Protein AF-A0A5D2SEX0-F1 (afdb_monomer_lite)

Organism: Gossypium mustelinum (NCBI:txid34275)

pLDDT: mean 79.63, std 18.28, range [38.72, 98.25]

Structure (mmCIF, N/CA/C/O backbone):
data_AF-A0A5D2SEX0-F1
#
_entry.id   AF-A0A5D2SEX0-F1
#
loop_
_atom_site.group_PDB
_atom_site.id
_atom_site.type_symbol
_atom_site.label_atom_id
_atom_site.label_alt_id
_atom_site.label_comp_id
_atom_site.label_asym_id
_atom_site.label_entity_id
_atom_site.label_seq_id
_atom_site.pdbx_PDB_ins_code
_atom_site.Cartn_x
_atom_site.Cartn_y
_atom_site.Cartn_z
_atom_site.occupancy
_atom_site.B_iso_or_equiv
_atom_site.auth_seq_id
_atom_site.auth_comp_id
_atom_site.auth_asym_id
_atom_site.auth_atom_id
_atom_site.pdbx_PDB_model_num
ATOM 1 N N . MET A 1 1 ? -24.913 17.246 49.108 1.00 63.59 1 MET A N 1
ATOM 2 C CA . MET A 1 1 ? -24.956 16.413 47.880 1.00 63.59 1 MET A CA 1
ATOM 3 C C . MET A 1 1 ? -24.927 17.263 46.612 1.00 63.59 1 MET A C 1
ATOM 5 O O . MET A 1 1 ? -23.953 17.139 45.888 1.00 63.59 1 MET A O 1
ATOM 9 N N . LYS A 1 2 ? -25.834 18.236 46.437 1.00 78.94 2 LYS A N 1
ATOM 10 C CA . LYS A 1 2 ? -25.965 19.111 45.244 1.00 78.94 2 LYS A CA 1
ATOM 11 C C . LYS A 1 2 ? -24.662 19.668 44.619 1.00 78.94 2 LYS A C 1
ATOM 13 O O . LYS A 1 2 ? -24.504 19.637 43.405 1.00 78.94 2 LYS A O 1
ATOM 18 N N . GLN A 1 3 ? -23.707 20.135 45.428 1.00 82.94 3 GLN A N 1
ATOM 19 C CA . GLN A 1 3 ? -22.395 20.623 44.956 1.00 82.94 3 GLN A CA 1
ATOM 20 C C . GLN A 1 3 ? -21.562 19.524 44.263 1.00 82.94 3 GLN A C 1
ATOM 22 O O . GLN A 1 3 ? -20.957 19.753 43.220 1.00 82.94 3 GLN A O 1
ATOM 27 N N . ARG A 1 4 ? -21.559 18.302 44.814 1.00 89.69 4 ARG A N 1
ATOM 28 C CA . ARG A 1 4 ? -20.816 17.161 44.250 1.00 89.69 4 ARG A CA 1
ATOM 29 C C . ARG A 1 4 ? -21.441 16.686 42.939 1.00 89.69 4 ARG A C 1
ATOM 31 O O . ARG A 1 4 ? -20.713 16.348 42.006 1.00 89.69 4 ARG A O 1
ATOM 38 N N . ASP A 1 5 ? -22.766 16.728 42.855 1.00 91.62 5 ASP A N 1
ATOM 39 C CA . ASP A 1 5 ? -23.513 16.344 41.656 1.00 91.62 5 ASP A CA 1
ATOM 40 C C . ASP A 1 5 ? -23.236 17.325 40.510 1.00 91.62 5 ASP A C 1
ATOM 42 O O . ASP A 1 5 ? -22.921 16.907 39.396 1.00 91.62 5 ASP A O 1
ATOM 46 N N . HIS A 1 6 ? -23.230 18.629 40.803 1.00 91.19 6 HIS A N 1
ATOM 47 C CA . HIS A 1 6 ? -22.901 19.666 39.826 1.00 91.19 6 HIS A CA 1
ATOM 48 C C . HIS A 1 6 ? -21.464 19.534 39.296 1.00 91.19 6 HIS A C 1
ATOM 50 O O . HIS A 1 6 ? -21.235 19.540 38.085 1.00 91.19 6 HIS A O 1
ATOM 56 N N . VAL A 1 7 ? -20.489 19.313 40.185 1.00 93.50 7 VAL A N 1
ATOM 57 C CA . VAL A 1 7 ? -19.088 19.077 39.794 1.00 93.50 7 VAL A CA 1
ATOM 58 C C . VAL A 1 7 ? -18.952 17.820 38.929 1.00 93.50 7 VAL A C 1
ATOM 60 O O . VAL A 1 7 ? -18.198 17.814 37.953 1.00 93.50 7 VAL A O 1
ATOM 63 N N . THR A 1 8 ? -19.693 16.758 39.244 1.00 93.50 8 THR A N 1
ATOM 64 C CA . THR A 1 8 ? -19.683 15.510 38.467 1.00 93.50 8 THR A CA 1
ATOM 65 C C . THR A 1 8 ? -20.260 15.720 37.068 1.00 93.50 8 THR A C 1
ATOM 67 O O . THR A 1 8 ? -19.651 15.300 36.079 1.00 93.50 8 THR A O 1
ATOM 70 N N . GLN A 1 9 ? -21.374 16.449 36.960 1.00 93.19 9 GLN A N 1
ATOM 71 C CA . GLN A 1 9 ? -21.964 16.823 35.674 1.00 93.19 9 GLN A CA 1
ATOM 72 C C . GLN A 1 9 ? -20.982 17.646 34.833 1.00 93.19 9 GLN A C 1
ATOM 74 O O . GLN A 1 9 ? -20.726 17.287 33.682 1.00 93.19 9 GLN A O 1
ATOM 79 N N . MET A 1 10 ? -20.338 18.665 35.411 1.00 95.19 10 MET A N 1
ATOM 80 C CA . MET A 1 10 ? -19.337 19.462 34.693 1.00 95.19 10 MET A CA 1
ATOM 81 C C . MET A 1 10 ? -18.159 18.620 34.191 1.00 95.19 10 MET A C 1
ATOM 83 O O . MET A 1 10 ? -17.770 18.728 33.027 1.00 95.19 10 MET A O 1
ATOM 87 N N . ARG A 1 11 ? -17.612 17.733 35.034 1.00 94.56 11 ARG A N 1
ATOM 88 C CA . ARG A 1 11 ? -16.517 16.828 34.642 1.00 94.56 11 ARG A CA 1
ATOM 89 C C . ARG A 1 11 ? -16.916 15.939 33.467 1.00 94.56 11 ARG A C 1
ATOM 91 O O . ARG A 1 11 ? -16.138 15.791 32.525 1.00 94.56 11 ARG A O 1
ATOM 98 N N . SER A 1 12 ? -18.132 15.394 33.490 1.00 93.50 12 SER A N 1
ATOM 99 C CA . SER A 1 12 ? -18.645 14.548 32.407 1.00 93.50 12 SER A CA 1
ATOM 100 C C . SER A 1 12 ? -18.802 15.314 31.083 1.00 93.50 12 SER A C 1
ATOM 102 O O . SER A 1 12 ? -18.428 14.804 30.022 1.00 93.50 12 SER A O 1
ATOM 104 N N . LEU A 1 13 ? -19.272 16.567 31.138 1.00 96.38 13 LEU A N 1
ATOM 105 C CA . LEU A 1 13 ? -19.422 17.439 29.971 1.00 96.38 13 LEU A CA 1
ATOM 106 C C . LEU A 1 13 ? -18.065 17.774 29.346 1.00 96.38 13 LEU A C 1
ATOM 108 O O . LEU A 1 13 ? -17.881 17.606 28.137 1.00 96.38 13 LEU A O 1
ATOM 112 N N . LEU A 1 14 ? -17.095 18.172 30.173 1.00 96.44 14 LEU A N 1
ATOM 113 C CA . LEU A 1 14 ? -15.732 18.462 29.732 1.00 96.44 14 LEU A CA 1
ATOM 114 C C . LEU A 1 14 ? -15.067 17.226 29.123 1.00 96.44 14 LEU A C 1
ATOM 116 O O . LEU A 1 14 ? -14.489 17.309 28.039 1.00 96.44 14 LEU A O 1
ATOM 120 N N . PHE A 1 15 ? -15.202 16.063 29.764 1.00 95.94 15 PHE A N 1
ATOM 121 C CA . PHE A 1 15 ? -14.667 14.808 29.243 1.00 95.94 15 PHE A CA 1
ATOM 122 C C . PHE A 1 15 ? -15.236 14.484 27.859 1.00 95.94 15 PHE A C 1
ATOM 124 O O . PHE A 1 15 ? -14.484 14.192 26.925 1.00 95.94 15 PHE A O 1
ATOM 131 N N . ARG A 1 16 ? -16.557 14.601 27.683 1.00 96.69 16 ARG A N 1
ATOM 132 C CA . ARG A 1 16 ? -17.199 14.327 26.393 1.00 96.69 16 ARG A CA 1
ATOM 133 C C . ARG A 1 16 ? -16.757 15.313 25.314 1.00 96.69 16 ARG A C 1
ATOM 135 O O . ARG A 1 16 ? -16.522 14.900 24.175 1.00 96.69 16 ARG A O 1
ATOM 142 N N . HIS A 1 17 ? -16.565 16.583 25.669 1.00 97.94 17 HIS A N 1
ATOM 143 C CA . HIS A 1 17 ? -16.000 17.576 24.762 1.00 97.94 17 HIS A CA 1
ATOM 144 C C . HIS A 1 17 ? -14.564 17.215 24.356 1.00 97.94 17 HIS A C 1
ATOM 146 O O . HIS A 1 17 ? -14.269 17.149 23.165 1.00 97.94 17 HIS A O 1
ATOM 152 N N . VAL A 1 18 ? -13.692 16.872 25.309 1.00 97.19 18 VAL A N 1
ATOM 153 C CA . VAL A 1 18 ? -12.314 16.426 25.031 1.00 97.19 18 VAL A CA 1
ATOM 154 C C . VAL A 1 18 ? -12.302 15.203 24.111 1.00 97.19 18 VAL A C 1
ATOM 156 O O . VAL A 1 18 ? -11.535 15.163 23.149 1.00 97.19 18 VAL A O 1
ATOM 159 N N . MET A 1 19 ? -13.179 14.224 24.343 1.00 97.69 19 MET A N 1
ATOM 160 C CA . MET A 1 19 ? -13.296 13.040 23.487 1.00 97.69 19 MET A CA 1
ATOM 161 C C . MET A 1 19 ? -13.762 13.395 22.070 1.00 97.69 19 MET A C 1
ATOM 163 O O . MET A 1 19 ? -13.184 12.908 21.092 1.00 97.69 19 MET A O 1
ATOM 167 N N . LYS A 1 20 ? -14.740 14.303 21.933 1.00 97.56 20 LYS A N 1
ATOM 168 C CA . LYS A 1 20 ? -15.174 14.838 20.633 1.00 97.56 20 LYS A CA 1
ATOM 169 C C . LYS A 1 20 ? -14.021 15.543 19.916 1.00 97.56 20 LYS A C 1
ATOM 171 O O . LYS A 1 20 ? -13.774 15.248 18.750 1.00 97.56 20 LYS A O 1
ATOM 176 N N . GLN A 1 21 ? -13.264 16.395 20.608 1.00 97.88 21 GLN A N 1
ATOM 177 C CA . GLN A 1 21 ? -12.117 17.098 20.026 1.00 97.88 21 GLN A CA 1
ATOM 178 C C . GLN A 1 21 ? -10.998 16.136 19.603 1.00 97.88 21 GLN A C 1
ATOM 180 O O . GLN A 1 21 ? -10.463 16.260 18.501 1.00 97.88 21 GLN A O 1
ATOM 185 N N . LYS A 1 22 ? -10.696 15.104 20.405 1.00 98.00 22 LYS A N 1
ATOM 186 C CA . LYS A 1 22 ? -9.758 14.030 20.025 1.00 98.00 22 LYS A CA 1
ATOM 187 C C . LYS A 1 22 ? -10.215 13.305 18.756 1.00 98.00 22 LYS A C 1
ATOM 189 O O . LYS A 1 22 ? -9.398 13.055 17.867 1.00 98.00 22 LYS A O 1
ATOM 194 N N . ARG A 1 23 ? -11.512 12.992 18.640 1.00 98.25 23 ARG A N 1
ATOM 195 C CA . ARG A 1 23 ? -12.087 12.380 17.432 1.00 98.25 23 ARG A CA 1
ATOM 196 C C . ARG A 1 23 ? -11.965 13.309 16.226 1.00 98.25 23 ARG A C 1
ATOM 198 O O . ARG A 1 23 ? -11.497 12.860 15.186 1.00 98.25 23 ARG A O 1
ATOM 205 N N . ILE A 1 24 ? -12.310 14.590 16.370 1.00 98.19 24 ILE A N 1
ATOM 206 C CA . ILE A 1 24 ? -12.178 15.595 15.305 1.00 98.19 24 ILE A CA 1
ATOM 207 C C . ILE A 1 24 ? -10.718 15.711 14.854 1.00 98.19 24 ILE A C 1
ATOM 209 O O . ILE A 1 24 ? -10.454 15.657 13.656 1.00 98.19 24 ILE A O 1
ATOM 213 N N . LYS A 1 25 ? -9.756 15.784 15.784 1.00 98.19 25 LYS A N 1
ATOM 214 C CA . LYS A 1 25 ? -8.318 15.798 15.465 1.00 98.19 25 LYS A CA 1
ATOM 215 C C . LYS A 1 25 ? -7.902 14.556 14.672 1.00 98.19 25 LYS A C 1
ATOM 217 O O . LYS A 1 25 ? -7.209 14.687 13.667 1.00 98.19 25 LYS A O 1
ATOM 222 N N . LYS A 1 26 ? -8.357 13.360 15.075 1.00 98.06 26 LYS A N 1
ATOM 223 C CA . LYS A 1 26 ? -8.100 12.112 14.332 1.00 98.06 26 LYS A CA 1
ATOM 224 C C . LYS A 1 26 ? -8.725 12.133 12.937 1.00 98.06 26 LYS A C 1
ATOM 226 O O . LYS A 1 26 ? -8.060 11.722 11.996 1.00 98.06 26 LYS A O 1
ATOM 231 N N . ILE A 1 27 ? -9.963 12.612 12.794 1.00 98.12 27 ILE A N 1
ATOM 232 C CA . ILE A 1 27 ? -10.625 12.749 11.489 1.00 98.12 27 ILE A CA 1
ATOM 233 C C . ILE A 1 27 ? -9.805 13.685 10.601 1.00 98.12 27 ILE A C 1
ATOM 235 O O . ILE A 1 27 ? -9.386 13.257 9.534 1.00 98.12 27 ILE A O 1
ATOM 239 N N . LYS A 1 28 ? -9.485 14.894 11.080 1.00 98.00 28 LYS A N 1
ATOM 240 C CA . LYS A 1 28 ? -8.703 15.895 10.339 1.00 98.00 28 LYS A CA 1
ATOM 241 C C . LYS A 1 28 ? -7.321 15.377 9.930 1.00 98.00 28 LYS A C 1
ATOM 243 O O . LYS A 1 28 ? -6.906 15.565 8.793 1.00 98.00 28 LYS A O 1
ATOM 248 N N . SER A 1 29 ? -6.620 14.686 10.831 1.00 97.56 29 SER A N 1
ATOM 249 C CA . SER A 1 29 ? -5.316 14.082 10.528 1.00 97.56 29 SER A CA 1
ATOM 250 C C . SER A 1 29 ? -5.439 12.969 9.483 1.00 97.56 29 SER A C 1
ATOM 252 O O . SER A 1 29 ? -4.700 12.971 8.500 1.00 97.56 29 SER A O 1
ATOM 254 N N . LYS A 1 30 ? -6.414 12.060 9.623 1.00 97.50 30 LYS A N 1
ATOM 255 C CA . LYS A 1 30 ? -6.658 10.998 8.635 1.00 97.50 30 LYS A CA 1
ATOM 256 C C . LYS A 1 30 ? -7.033 11.566 7.266 1.00 97.50 30 LYS A C 1
ATOM 258 O O . LYS A 1 30 ? -6.502 11.104 6.260 1.00 97.50 30 LYS A O 1
ATOM 263 N N . THR A 1 31 ? -7.913 12.567 7.214 1.00 98.06 31 THR A N 1
ATOM 264 C CA . THR A 1 31 ? -8.308 13.214 5.954 1.00 98.06 31 THR A CA 1
ATOM 265 C C . THR A 1 31 ? -7.137 13.944 5.315 1.00 98.06 31 THR A C 1
ATOM 267 O O . THR A 1 31 ? -6.954 13.817 4.108 1.00 98.06 31 THR A O 1
ATOM 270 N N . TYR A 1 32 ? -6.312 14.632 6.113 1.00 97.88 32 TYR A N 1
ATOM 271 C CA . TYR A 1 32 ? -5.098 15.290 5.634 1.00 97.88 32 TYR A CA 1
ATOM 272 C C . TYR A 1 32 ? -4.125 14.288 5.012 1.00 97.88 32 TYR A C 1
ATOM 274 O O . TYR A 1 32 ? -3.722 14.473 3.871 1.00 97.88 32 TYR A O 1
ATOM 282 N N . HIS A 1 33 ? -3.786 13.197 5.708 1.00 97.88 33 HIS A N 1
ATOM 283 C CA . HIS A 1 33 ? -2.858 12.200 5.164 1.00 97.88 33 HIS A CA 1
ATOM 284 C C . HIS A 1 33 ? -3.416 11.499 3.926 1.00 97.88 33 HIS A C 1
ATOM 286 O O . HIS A 1 33 ? -2.676 11.265 2.975 1.00 97.88 33 HIS A O 1
ATOM 292 N N . ARG A 1 34 ? -4.724 11.219 3.899 1.00 96.94 34 ARG A N 1
ATOM 293 C CA . ARG A 1 34 ? -5.381 10.644 2.722 1.00 96.94 34 ARG A CA 1
ATOM 294 C C . ARG A 1 34 ? -5.273 11.571 1.511 1.00 96.94 34 ARG A C 1
ATOM 296 O O . ARG A 1 34 ? -4.909 11.106 0.437 1.00 96.94 34 ARG A O 1
ATOM 303 N N . LEU A 1 35 ? -5.573 12.860 1.684 1.00 96.50 35 LEU A N 1
ATOM 304 C CA . LEU A 1 35 ? -5.503 13.839 0.600 1.00 96.50 35 LEU A CA 1
ATOM 305 C C . LEU A 1 35 ? -4.053 14.098 0.178 1.00 96.50 35 LEU A C 1
ATOM 307 O O . LEU A 1 35 ? -3.744 13.973 -0.996 1.00 96.50 35 LEU A O 1
ATOM 311 N N . LYS A 1 36 ? -3.141 14.298 1.135 1.00 96.12 36 LYS A N 1
ATOM 312 C CA . LYS A 1 36 ? -1.705 14.465 0.880 1.00 96.12 36 LYS A CA 1
ATOM 313 C C . LYS A 1 36 ? -1.118 13.306 0.080 1.00 96.12 36 LYS A C 1
ATOM 315 O O . LYS A 1 36 ? -0.347 13.538 -0.839 1.00 96.12 36 LYS A O 1
ATOM 320 N N . ASN A 1 37 ? -1.458 12.064 0.422 1.00 93.62 37 ASN A N 1
ATOM 321 C CA . ASN A 1 37 ? -0.968 10.904 -0.321 1.00 93.62 37 ASN A CA 1
ATOM 322 C C . ASN A 1 37 ? -1.575 10.848 -1.729 1.00 93.62 37 ASN A C 1
ATOM 324 O O . ASN A 1 37 ? -0.861 10.545 -2.676 1.00 93.62 37 ASN A O 1
ATOM 328 N N . LYS A 1 38 ? -2.860 11.193 -1.884 1.00 94.50 38 LYS A N 1
ATOM 329 C CA . LYS A 1 38 ? -3.501 11.301 -3.203 1.00 94.50 38 LYS A CA 1
ATOM 330 C C . LYS A 1 38 ? -2.848 12.385 -4.064 1.00 94.50 38 LYS A C 1
ATOM 332 O O . LYS A 1 38 ? -2.624 12.156 -5.245 1.00 94.50 38 LYS A O 1
ATOM 337 N N . ASP A 1 39 ? -2.537 13.535 -3.482 1.00 92.44 39 ASP A N 1
ATOM 338 C CA . ASP A 1 39 ? -1.932 14.652 -4.202 1.00 92.44 39 ASP A CA 1
ATOM 339 C C . ASP A 1 39 ? -0.479 14.359 -4.569 1.00 92.44 39 ASP A C 1
ATOM 341 O O . ASP A 1 39 ? -0.093 14.625 -5.697 1.00 92.44 39 ASP A O 1
ATOM 345 N N . LYS A 1 40 ? 0.292 13.702 -3.693 1.00 89.50 40 LYS A N 1
ATOM 346 C CA . LYS A 1 40 ? 1.630 13.195 -4.040 1.00 89.50 40 LYS A CA 1
ATOM 347 C C . LYS A 1 40 ? 1.602 12.265 -5.248 1.00 89.50 40 LYS A C 1
ATOM 349 O O . LYS A 1 40 ? 2.370 12.473 -6.171 1.00 89.50 40 LYS A O 1
ATOM 354 N N . LEU A 1 41 ? 0.681 11.300 -5.277 1.00 86.56 41 LEU A N 1
ATOM 355 C CA . LEU A 1 41 ? 0.547 10.385 -6.416 1.00 86.56 41 LEU A CA 1
ATOM 356 C C . LEU A 1 41 ? 0.185 11.123 -7.714 1.00 86.56 41 LEU A C 1
ATOM 358 O O . LEU A 1 41 ? 0.692 10.779 -8.777 1.00 86.56 41 LEU A O 1
ATOM 362 N N . LYS A 1 42 ? -0.670 12.152 -7.637 1.00 87.81 42 LYS A N 1
ATOM 363 C CA . LYS A 1 42 ? -0.994 12.997 -8.796 1.00 87.81 42 LYS A CA 1
ATOM 364 C C . LYS A 1 42 ? 0.207 13.814 -9.262 1.00 87.81 42 LYS A C 1
ATOM 366 O O . LYS A 1 42 ? 0.446 13.885 -10.460 1.00 87.81 42 LYS A O 1
ATOM 371 N N . VAL A 1 43 ? 0.940 14.421 -8.332 1.00 84.44 43 VAL A N 1
ATOM 372 C CA . VAL A 1 43 ? 2.141 15.207 -8.633 1.00 84.44 43 VAL A CA 1
ATOM 373 C C . VAL A 1 43 ? 3.197 14.310 -9.270 1.00 84.44 43 VAL A C 1
ATOM 375 O O . VAL A 1 43 ? 3.637 14.621 -10.364 1.00 84.44 43 VAL A O 1
ATOM 378 N N . GLU A 1 44 ? 3.479 13.139 -8.696 1.00 80.94 44 GLU A N 1
ATOM 379 C CA . GLU A 1 44 ? 4.389 12.146 -9.284 1.00 80.94 44 GLU A CA 1
ATOM 380 C C . GLU A 1 44 ? 3.953 11.738 -10.704 1.00 80.94 44 GLU A C 1
ATOM 382 O O . GLU A 1 44 ? 4.788 11.604 -11.595 1.00 80.94 44 GLU A O 1
ATOM 387 N N . SER A 1 45 ? 2.645 11.571 -10.945 1.00 77.19 45 SER A N 1
ATOM 388 C CA . SER A 1 45 ? 2.130 11.263 -12.287 1.00 77.19 45 SER A CA 1
ATOM 389 C C . SER A 1 45 ? 2.245 12.429 -13.274 1.00 77.19 45 SER A C 1
ATOM 391 O O . SER A 1 45 ? 2.498 12.201 -14.453 1.00 77.19 45 SER A O 1
ATOM 393 N N . ALA A 1 46 ? 2.084 13.670 -12.810 1.00 78.88 46 ALA A N 1
ATOM 394 C CA . ALA A 1 46 ? 2.198 14.864 -13.641 1.00 78.88 46 ALA A CA 1
ATOM 395 C C . ALA A 1 46 ? 3.666 15.205 -13.944 1.00 78.88 46 ALA A C 1
ATOM 397 O O . ALA A 1 46 ? 3.997 15.521 -15.082 1.00 78.88 46 ALA A O 1
ATOM 398 N N . GLU A 1 47 ? 4.555 15.077 -12.957 1.00 75.19 47 GLU A N 1
ATOM 399 C CA . GLU A 1 47 ? 6.004 15.246 -13.109 1.00 75.19 47 GLU A CA 1
ATOM 400 C C . GLU A 1 47 ? 6.580 14.232 -14.103 1.00 75.19 47 GLU A C 1
ATOM 402 O O . GLU A 1 47 ? 7.381 14.606 -14.953 1.00 75.19 47 GLU A O 1
ATOM 407 N N . MET A 1 48 ? 6.105 12.980 -14.085 1.00 71.62 48 MET A N 1
ATOM 408 C CA . MET A 1 48 ? 6.479 11.980 -15.095 1.00 71.62 48 MET A CA 1
ATOM 409 C C . MET A 1 48 ? 6.110 12.372 -16.532 1.00 71.62 48 MET A C 1
ATOM 411 O O . MET A 1 48 ? 6.777 11.929 -17.463 1.00 71.62 48 MET A O 1
ATOM 415 N N . LEU A 1 49 ? 5.045 13.155 -16.725 1.00 74.06 49 LEU A N 1
ATOM 416 C CA . LEU A 1 49 ? 4.609 13.600 -18.051 1.00 74.06 49 LEU A CA 1
ATOM 417 C C . LEU A 1 49 ? 5.342 14.863 -18.514 1.00 74.06 49 LEU A C 1
ATOM 419 O O . LEU A 1 49 ? 5.476 15.076 -19.716 1.00 74.06 49 LEU A O 1
ATOM 423 N N . MET A 1 50 ? 5.783 15.700 -17.575 1.00 76.56 50 MET A N 1
ATOM 424 C CA . MET A 1 50 ? 6.369 17.011 -17.865 1.00 76.56 50 MET A CA 1
ATOM 425 C C . MET A 1 50 ? 7.894 16.969 -17.984 1.00 76.56 50 MET A C 1
ATOM 427 O O . MET A 1 50 ? 8.446 17.713 -18.792 1.00 76.56 50 MET A O 1
ATOM 431 N N . ASP A 1 51 ? 8.573 16.115 -17.211 1.00 80.44 51 ASP A N 1
ATOM 432 C CA . ASP A 1 51 ? 10.035 16.090 -17.145 1.00 80.44 51 ASP A CA 1
ATOM 433 C C . ASP A 1 51 ? 10.625 14.723 -17.559 1.00 80.44 51 ASP A C 1
ATOM 435 O O . ASP A 1 51 ? 10.410 13.705 -16.883 1.00 80.44 51 ASP A O 1
ATOM 439 N N . PRO A 1 52 ? 11.415 14.663 -18.652 1.00 79.50 52 PRO A N 1
ATOM 440 C CA . PRO A 1 52 ? 12.069 13.432 -19.083 1.00 79.50 52 PRO A CA 1
ATOM 441 C C . PRO A 1 52 ? 13.124 12.912 -18.091 1.00 79.50 52 PRO A C 1
ATOM 443 O O . PRO A 1 52 ? 13.461 11.725 -18.146 1.00 79.50 52 PRO A O 1
ATOM 446 N N . GLU A 1 53 ? 13.672 13.743 -17.198 1.00 82.38 53 GLU A N 1
ATOM 447 C CA . GLU A 1 53 ? 14.626 13.293 -16.177 1.00 82.38 53 GLU A CA 1
ATOM 448 C C . GLU A 1 53 ? 13.919 12.564 -15.026 1.00 82.38 53 GLU A C 1
ATOM 450 O O . GLU A 1 53 ? 14.314 11.449 -14.660 1.00 82.38 53 GLU A O 1
ATOM 455 N N . ALA A 1 54 ? 12.808 13.120 -14.535 1.00 82.12 54 ALA A N 1
ATOM 456 C CA . ALA A 1 54 ? 11.961 12.482 -13.528 1.00 82.12 54 ALA A CA 1
ATOM 457 C C . ALA A 1 54 ? 11.432 11.115 -14.004 1.00 82.12 54 ALA A C 1
ATOM 459 O O . ALA A 1 54 ? 11.430 10.139 -13.244 1.00 82.12 54 ALA A O 1
ATOM 460 N N . ALA A 1 55 ? 11.063 11.001 -15.285 1.00 82.25 55 ALA A N 1
ATOM 461 C CA . ALA A 1 55 ? 10.646 9.737 -15.894 1.00 82.25 55 ALA A CA 1
ATOM 462 C C . ALA A 1 55 ? 11.755 8.66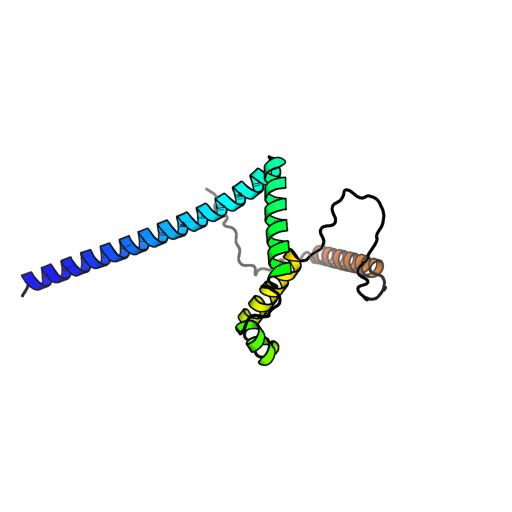4 -15.864 1.00 82.25 55 ALA A C 1
ATOM 464 O O . ALA A 1 55 ? 11.497 7.502 -15.532 1.00 82.25 55 ALA A O 1
ATOM 465 N N . LYS A 1 56 ? 13.009 9.041 -16.149 1.00 85.44 56 LYS A N 1
ATOM 466 C CA . LYS A 1 56 ? 14.162 8.123 -16.069 1.00 85.44 56 LYS A CA 1
ATOM 467 C C . LYS A 1 56 ? 14.432 7.678 -14.635 1.00 85.44 56 LYS A C 1
ATOM 469 O O . LYS A 1 56 ? 14.706 6.502 -14.397 1.00 85.44 56 LYS A O 1
ATOM 474 N N . GLU A 1 57 ? 14.343 8.586 -13.666 1.00 86.50 57 GLU A N 1
ATOM 475 C CA . GLU A 1 57 ? 14.550 8.243 -12.256 1.00 86.50 57 GLU A CA 1
ATOM 476 C C . GLU A 1 57 ? 13.481 7.256 -11.753 1.00 86.50 57 GLU A C 1
ATOM 478 O O . GLU A 1 57 ? 13.793 6.273 -11.072 1.00 86.50 57 GLU A O 1
ATOM 483 N N . GLN A 1 58 ? 12.223 7.473 -12.141 1.00 84.88 58 GLN A N 1
ATOM 484 C CA . GLN A 1 58 ? 11.110 6.563 -11.876 1.00 84.88 58 GLN A CA 1
ATOM 485 C C . GLN A 1 58 ? 11.340 5.185 -12.506 1.00 84.88 58 GLN A C 1
ATOM 487 O O . GLN A 1 58 ? 11.150 4.171 -11.828 1.00 84.88 58 GLN A O 1
ATOM 492 N N . ALA A 1 59 ? 11.814 5.128 -13.755 1.00 86.25 59 ALA A N 1
ATOM 493 C CA . ALA A 1 59 ? 12.172 3.872 -14.412 1.00 86.25 59 ALA A CA 1
ATOM 494 C C . ALA A 1 59 ? 13.250 3.108 -13.620 1.00 86.25 59 ALA A C 1
ATOM 496 O O . ALA A 1 59 ? 13.054 1.932 -13.309 1.00 86.25 59 ALA A O 1
ATOM 497 N N . ARG A 1 60 ? 14.312 3.788 -13.157 1.00 88.88 60 ARG A N 1
ATOM 498 C CA . ARG A 1 60 ? 15.336 3.163 -12.294 1.00 88.88 60 ARG A CA 1
ATOM 499 C C . ARG A 1 60 ? 14.761 2.639 -10.978 1.00 88.88 60 ARG A C 1
ATOM 501 O O . ARG A 1 60 ? 15.100 1.539 -10.546 1.00 88.88 60 ARG A O 1
ATOM 508 N N . LYS A 1 61 ? 13.863 3.394 -10.333 1.00 90.94 61 LYS A N 1
ATOM 509 C CA . LYS A 1 61 ? 13.171 2.948 -9.107 1.00 90.94 61 LYS A CA 1
ATOM 510 C C . LYS A 1 61 ? 12.325 1.698 -9.365 1.00 90.94 61 LYS A C 1
ATOM 512 O O . LYS A 1 61 ? 12.265 0.812 -8.511 1.00 90.94 61 LYS A O 1
ATOM 517 N N . GLN A 1 62 ? 11.668 1.608 -10.520 1.00 89.56 62 GLN A N 1
ATOM 518 C CA . GLN A 1 62 ? 10.906 0.421 -10.906 1.00 89.56 62 GLN A CA 1
ATOM 519 C C . GLN A 1 62 ? 11.829 -0.774 -11.158 1.00 89.56 62 GLN A C 1
ATOM 521 O O . GLN A 1 62 ? 11.577 -1.844 -10.613 1.00 89.56 62 GLN A O 1
ATOM 526 N N . GLU A 1 63 ? 12.921 -0.597 -11.901 1.00 90.12 63 GLU A N 1
ATOM 527 C CA . GLU A 1 63 ? 13.924 -1.643 -12.137 1.00 90.12 63 GLU A CA 1
ATOM 528 C C . GLU A 1 63 ? 14.523 -2.179 -10.839 1.00 90.12 63 GLU A C 1
ATOM 530 O O . GLU A 1 63 ? 14.620 -3.394 -10.670 1.00 90.12 63 GLU A O 1
ATOM 535 N N . PHE A 1 64 ? 14.829 -1.296 -9.886 1.00 93.25 64 PHE A N 1
ATOM 536 C CA . PHE A 1 64 ? 15.286 -1.697 -8.560 1.00 93.25 64 PHE A CA 1
ATOM 537 C C . PHE A 1 64 ? 14.269 -2.608 -7.860 1.00 93.25 64 PHE A C 1
ATOM 539 O O . PHE A 1 64 ? 14.634 -3.679 -7.378 1.00 93.25 64 PHE A O 1
ATOM 546 N N . LYS A 1 65 ? 12.975 -2.253 -7.877 1.00 93.69 65 LYS A N 1
ATOM 547 C CA . LYS A 1 65 ? 11.908 -3.108 -7.319 1.00 93.69 65 LYS A CA 1
ATOM 548 C C . LYS A 1 65 ? 11.828 -4.465 -8.021 1.00 93.69 65 LYS A C 1
ATOM 550 O O . LYS A 1 65 ? 11.556 -5.473 -7.375 1.00 93.69 65 LYS A O 1
ATOM 555 N N . ARG A 1 66 ? 12.075 -4.520 -9.333 1.00 93.19 66 ARG A N 1
ATOM 556 C CA . ARG A 1 66 ? 12.117 -5.793 -10.071 1.00 93.19 66 ARG A CA 1
ATOM 557 C C . ARG A 1 66 ? 13.316 -6.641 -9.686 1.00 93.19 66 ARG A C 1
ATOM 559 O O . ARG A 1 66 ? 13.168 -7.848 -9.521 1.00 93.19 66 ARG A O 1
ATOM 566 N N . ALA A 1 67 ? 14.490 -6.031 -9.554 1.00 93.69 67 ALA A N 1
ATOM 567 C CA . ALA A 1 67 ? 15.690 -6.714 -9.089 1.00 93.69 67 ALA A CA 1
ATOM 568 C C . ALA A 1 67 ? 15.485 -7.256 -7.667 1.00 93.69 67 ALA A C 1
ATOM 570 O O . ALA A 1 67 ? 15.768 -8.425 -7.410 1.00 93.69 67 ALA A O 1
ATOM 571 N N . GLU A 1 68 ? 14.892 -6.453 -6.780 1.00 93.62 68 GLU A N 1
ATOM 572 C CA . GLU A 1 68 ? 14.528 -6.874 -5.428 1.00 93.62 68 GLU A CA 1
ATOM 573 C C . GLU A 1 68 ? 13.550 -8.057 -5.451 1.00 93.62 68 GLU A C 1
ATOM 575 O O . GLU A 1 68 ? 13.753 -9.030 -4.726 1.00 93.62 68 GLU A O 1
ATOM 580 N N . GLU A 1 69 ? 12.522 -8.029 -6.302 1.00 93.44 69 GLU A N 1
ATOM 581 C CA . GLU A 1 69 ? 11.572 -9.139 -6.429 1.00 93.44 69 GLU A CA 1
ATOM 582 C C . GLU A 1 69 ? 12.232 -10.409 -6.974 1.00 93.44 69 GLU A C 1
ATOM 584 O O . GLU A 1 69 ? 11.963 -11.499 -6.472 1.00 93.44 69 GLU A O 1
ATOM 589 N N . ARG A 1 70 ? 13.127 -10.292 -7.962 1.00 90.38 70 ARG A N 1
ATOM 590 C CA . ARG A 1 70 ? 13.883 -11.437 -8.494 1.00 90.38 70 ARG A CA 1
ATOM 591 C C . ARG A 1 70 ? 14.813 -12.039 -7.445 1.00 90.38 70 ARG A C 1
ATOM 593 O O . ARG A 1 70 ? 14.898 -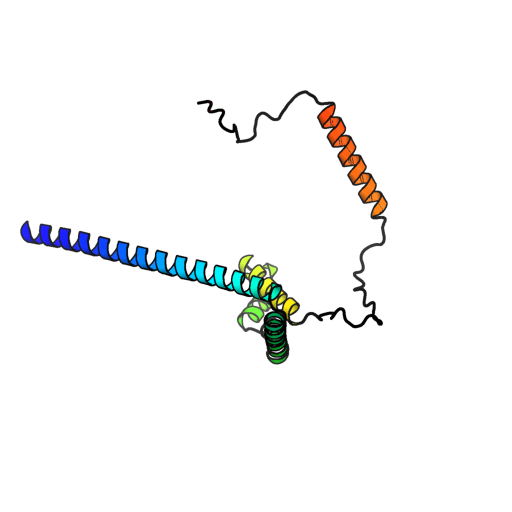13.258 -7.351 1.00 90.38 70 ARG A O 1
ATOM 600 N N . MET A 1 71 ? 15.459 -11.196 -6.642 1.00 93.06 71 MET A N 1
ATOM 601 C CA . MET A 1 71 ? 16.358 -11.632 -5.577 1.00 93.06 71 MET A CA 1
ATOM 602 C C . MET A 1 71 ? 15.590 -12.281 -4.419 1.00 93.06 71 MET A C 1
ATOM 604 O O . MET A 1 71 ? 15.940 -13.362 -3.957 1.00 93.06 71 MET A O 1
ATOM 608 N N . THR A 1 72 ? 14.537 -11.621 -3.935 1.00 91.94 72 THR A N 1
ATOM 609 C CA . THR A 1 72 ? 13.862 -11.997 -2.683 1.00 91.94 72 THR A CA 1
ATOM 610 C C . THR A 1 72 ? 12.671 -12.935 -2.877 1.00 91.94 72 THR A C 1
ATOM 612 O O . THR A 1 72 ? 12.287 -13.624 -1.933 1.00 91.94 72 THR A O 1
ATOM 615 N N . LEU A 1 73 ? 12.084 -12.992 -4.079 1.00 91.25 73 LEU A N 1
ATOM 616 C CA . LEU A 1 73 ? 10.904 -13.800 -4.422 1.00 91.25 73 LEU A CA 1
ATOM 617 C C . LEU A 1 73 ? 9.717 -13.586 -3.464 1.00 91.25 73 LEU A C 1
ATOM 619 O O . LEU A 1 73 ? 8.974 -14.528 -3.160 1.00 91.25 73 LEU A O 1
ATOM 623 N N . LYS A 1 74 ? 9.545 -12.352 -2.974 1.00 91.12 74 LYS A N 1
ATOM 624 C CA . LYS A 1 74 ? 8.567 -11.998 -1.934 1.00 91.12 74 LYS A CA 1
ATOM 625 C C . LYS A 1 74 ? 7.131 -12.326 -2.342 1.00 91.12 74 LYS A C 1
ATOM 627 O O . LYS A 1 74 ? 6.369 -12.841 -1.521 1.00 91.12 74 LYS A O 1
ATOM 632 N N . HIS A 1 75 ? 6.757 -12.092 -3.598 1.00 93.69 75 HIS A N 1
ATOM 633 C CA . HIS A 1 75 ? 5.369 -12.211 -4.048 1.00 93.69 75 HIS A CA 1
ATOM 634 C C . HIS A 1 75 ? 5.027 -13.578 -4.681 1.00 93.69 75 HIS A C 1
ATOM 636 O O . HIS A 1 75 ? 3.919 -13.767 -5.164 1.00 93.69 75 HIS A O 1
ATOM 642 N N . LYS A 1 76 ? 5.911 -14.588 -4.600 1.00 90.19 76 LYS A N 1
ATOM 643 C CA . LYS A 1 76 ? 5.661 -15.963 -5.101 1.00 90.19 76 LYS A CA 1
ATOM 644 C C . LYS A 1 76 ? 4.903 -16.890 -4.126 1.00 90.19 76 LYS A C 1
ATOM 646 O O . LYS A 1 76 ? 5.122 -18.096 -4.142 1.00 90.19 76 LYS A O 1
ATOM 651 N N . ASN A 1 77 ? 4.073 -16.363 -3.220 1.00 91.00 77 ASN A N 1
ATOM 652 C CA . ASN A 1 77 ? 3.323 -17.161 -2.226 1.00 91.00 77 ASN A CA 1
ATOM 653 C C . ASN A 1 77 ? 4.180 -18.087 -1.326 1.00 91.00 77 ASN A C 1
ATOM 655 O O . ASN A 1 77 ? 3.697 -19.073 -0.778 1.00 91.00 77 ASN A O 1
ATOM 659 N N . LYS A 1 78 ? 5.460 -17.750 -1.103 1.00 89.44 78 LYS A N 1
ATOM 660 C CA . LYS A 1 78 ? 6.377 -18.521 -0.233 1.00 89.44 78 LYS A CA 1
ATOM 661 C C . LYS A 1 78 ? 6.212 -18.225 1.265 1.00 89.44 78 LYS A C 1
ATOM 663 O O . LYS A 1 78 ? 6.837 -18.875 2.111 1.00 89.44 78 LYS A O 1
ATOM 668 N N . SER A 1 79 ? 5.393 -17.231 1.613 1.00 90.69 79 SER A N 1
ATOM 669 C CA . SER A 1 79 ? 5.156 -16.848 3.005 1.00 90.69 79 SER A CA 1
ATOM 670 C C . SER A 1 79 ? 4.502 -18.000 3.778 1.00 90.69 79 SER A C 1
ATOM 672 O O . SER A 1 79 ? 3.778 -18.818 3.214 1.00 90.69 79 SER A O 1
ATOM 674 N N . LYS A 1 80 ? 4.751 -18.087 5.093 1.00 93.00 80 LYS A N 1
ATOM 675 C CA . LYS A 1 80 ? 4.133 -19.126 5.944 1.00 93.00 80 LYS A CA 1
ATOM 676 C C . LYS A 1 80 ? 2.600 -19.091 5.879 1.00 93.00 80 LYS A C 1
ATOM 678 O O . LYS A 1 80 ? 1.964 -20.129 5.995 1.00 93.00 80 LYS A O 1
ATOM 683 N N . TRP A 1 81 ? 2.023 -17.900 5.715 1.00 91.75 81 TRP A N 1
ATOM 684 C CA . TRP A 1 81 ? 0.581 -17.725 5.564 1.00 91.75 81 TRP A CA 1
ATOM 685 C C . TRP A 1 81 ? 0.089 -18.270 4.221 1.00 91.75 81 TRP A C 1
ATOM 687 O O . TRP A 1 81 ? -0.790 -19.123 4.215 1.00 91.75 81 TRP A O 1
ATOM 697 N N . ALA A 1 82 ? 0.715 -17.866 3.113 1.00 92.06 82 ALA A N 1
ATOM 698 C CA . ALA A 1 82 ? 0.320 -18.315 1.781 1.00 92.06 82 ALA A CA 1
ATOM 699 C C . ALA A 1 82 ? 0.456 -19.839 1.621 1.00 92.06 82 ALA A C 1
ATOM 701 O O . ALA A 1 82 ? -0.436 -20.476 1.070 1.00 92.06 82 ALA A O 1
ATOM 702 N N . ARG A 1 83 ? 1.516 -20.438 2.184 1.00 92.25 83 ARG A N 1
ATOM 703 C CA . ARG A 1 83 ? 1.686 -21.900 2.214 1.00 92.25 83 ARG A CA 1
ATOM 704 C C . ARG A 1 83 ? 0.552 -22.610 2.945 1.00 92.25 83 ARG A C 1
ATOM 706 O O . ARG A 1 83 ? -0.024 -23.530 2.389 1.00 92.25 83 ARG A O 1
ATOM 713 N N . ARG A 1 84 ? 0.165 -22.130 4.129 1.00 91.94 84 ARG A N 1
ATOM 714 C CA . ARG A 1 84 ? -0.949 -22.711 4.894 1.00 91.94 84 ARG A CA 1
ATOM 715 C C . ARG A 1 84 ? -2.282 -22.624 4.152 1.00 91.94 84 ARG A C 1
ATOM 717 O O . ARG A 1 84 ? -3.068 -23.558 4.203 1.00 91.94 84 ARG A O 1
ATOM 724 N N . ILE A 1 85 ? -2.538 -21.502 3.479 1.00 91.25 85 ILE A N 1
ATOM 725 C CA . ILE A 1 85 ? -3.751 -21.320 2.671 1.00 91.25 85 ILE A CA 1
ATOM 726 C C . ILE A 1 85 ? -3.767 -22.283 1.478 1.00 91.25 85 ILE A C 1
ATOM 728 O O . ILE A 1 85 ? -4.812 -22.846 1.168 1.00 91.25 85 ILE A O 1
ATOM 732 N N . LEU A 1 86 ? -2.617 -22.506 0.836 1.00 89.12 86 LEU A N 1
ATOM 733 C CA . LEU A 1 86 ? -2.488 -23.480 -0.250 1.00 89.12 86 LEU A CA 1
ATOM 734 C C . LEU A 1 86 ? -2.667 -24.921 0.249 1.00 89.12 86 LEU A C 1
ATOM 736 O O . LEU A 1 86 ? -3.414 -25.677 -0.361 1.00 89.12 86 LEU A O 1
ATOM 740 N N . GLU A 1 87 ? -2.041 -25.277 1.372 1.00 90.56 87 GLU A N 1
ATOM 741 C CA . GLU A 1 87 ? -2.177 -26.591 2.022 1.00 90.56 87 GLU A CA 1
ATOM 742 C C . GLU A 1 87 ? -3.626 -26.873 2.450 1.00 90.56 87 GLU A C 1
ATOM 744 O O . GLU A 1 87 ? -4.106 -27.993 2.311 1.00 90.56 87 GLU A O 1
ATOM 749 N N . GLY A 1 88 ? -4.339 -25.851 2.931 1.00 87.25 88 GLY A N 1
ATOM 750 C CA . GLY A 1 88 ? -5.743 -25.939 3.342 1.00 87.25 88 GLY A CA 1
ATOM 751 C C . GLY A 1 88 ? -6.764 -25.879 2.200 1.00 87.25 88 GLY A C 1
ATOM 752 O O . GLY A 1 88 ? -7.961 -25.925 2.474 1.00 87.25 88 GLY A O 1
ATOM 753 N N . GLY A 1 89 ? -6.319 -25.761 0.946 1.00 85.94 89 GLY A N 1
ATOM 754 C CA . GLY A 1 89 ? -7.176 -25.687 -0.237 1.00 85.94 89 GLY A CA 1
ATOM 755 C C . GLY A 1 89 ? -7.814 -24.310 -0.455 1.00 85.94 89 GLY A C 1
ATOM 756 O O . GLY A 1 89 ? -8.594 -23.819 0.357 1.00 85.94 89 GLY A O 1
ATOM 757 N N . LEU A 1 90 ? -7.553 -23.701 -1.616 1.00 76.81 90 LEU A N 1
ATOM 758 C CA . LEU A 1 90 ? -8.013 -22.344 -1.955 1.00 76.81 90 LEU A CA 1
ATOM 759 C C . LEU A 1 90 ? -9.548 -22.211 -2.066 1.00 76.81 90 LEU A C 1
ATOM 761 O O . LEU A 1 90 ? -10.102 -21.132 -1.854 1.00 76.81 90 LEU A O 1
ATOM 765 N N . ASN A 1 91 ? -10.242 -23.304 -2.392 1.00 77.25 91 ASN A N 1
ATOM 766 C CA . ASN A 1 91 ? -11.697 -23.316 -2.580 1.00 77.25 91 ASN A CA 1
ATOM 767 C C . ASN A 1 91 ? -12.475 -23.365 -1.260 1.00 77.25 91 ASN A C 1
ATOM 769 O O . ASN A 1 91 ? -13.635 -22.970 -1.234 1.00 77.25 91 ASN A O 1
ATOM 773 N N . ALA A 1 92 ? -11.834 -23.807 -0.176 1.00 80.75 92 ALA A N 1
ATOM 774 C CA . ALA A 1 92 ? -12.433 -23.879 1.155 1.00 80.75 92 ALA A CA 1
ATOM 775 C C . ALA A 1 92 ? -12.308 -22.563 1.947 1.00 80.75 92 ALA A C 1
ATOM 777 O O . ALA A 1 92 ? -12.783 -22.481 3.075 1.00 80.75 92 ALA A O 1
ATOM 778 N N . GLN A 1 93 ? -11.634 -21.554 1.386 1.00 84.56 93 GLN A N 1
ATOM 779 C CA . GLN A 1 93 ? -11.312 -20.300 2.066 1.00 84.56 93 GLN A CA 1
ATOM 780 C C . GLN A 1 93 ? -12.226 -19.156 1.627 1.00 84.56 93 GLN A C 1
ATOM 782 O O . GLN A 1 93 ? -12.746 -19.147 0.511 1.00 84.56 93 GLN A O 1
ATOM 787 N N . ASP A 1 94 ? -12.341 -18.155 2.501 1.00 88.62 94 ASP A N 1
ATOM 788 C CA . ASP A 1 94 ? -13.093 -16.928 2.250 1.00 88.62 94 ASP A CA 1
ATOM 789 C C . ASP A 1 94 ? -12.627 -16.201 0.979 1.00 88.62 94 ASP A C 1
ATOM 791 O O . ASP A 1 94 ? -11.435 -16.159 0.651 1.00 88.62 94 ASP A O 1
ATOM 795 N N . GLU A 1 95 ? -13.563 -15.519 0.316 1.00 90.88 95 GLU A N 1
ATOM 796 C CA . GLU A 1 95 ? -13.295 -14.753 -0.908 1.00 90.88 95 GLU A CA 1
ATOM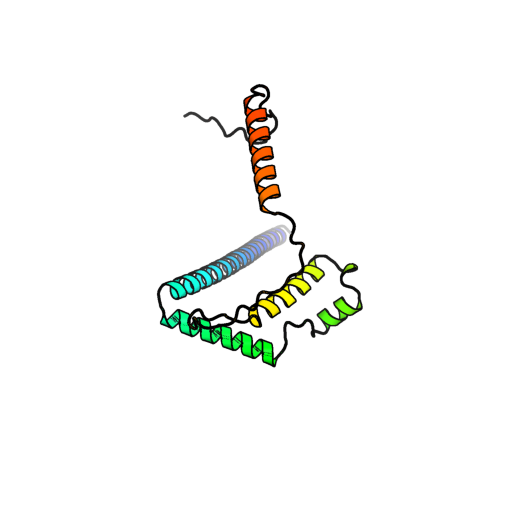 797 C C . GLU A 1 95 ? -12.207 -13.681 -0.704 1.00 90.88 95 GLU A C 1
ATOM 799 O O . GLU A 1 95 ? -11.367 -13.460 -1.573 1.00 90.88 95 GLU A O 1
ATOM 804 N N . GLY A 1 96 ? -12.133 -13.072 0.485 1.00 92.00 96 GLY A N 1
ATOM 805 C CA . GLY A 1 96 ? -11.077 -12.107 0.815 1.00 92.00 96 GLY A CA 1
ATOM 806 C C . GLY A 1 96 ? -9.671 -12.721 0.837 1.00 92.00 96 GLY A C 1
ATOM 807 O O . GLY A 1 96 ? -8.707 -12.088 0.405 1.00 92.00 96 GLY A O 1
ATOM 808 N N . THR A 1 97 ? -9.548 -13.971 1.284 1.00 91.12 97 THR A N 1
ATOM 809 C CA . THR A 1 97 ? -8.275 -14.706 1.299 1.00 91.12 97 THR A CA 1
ATOM 810 C C . THR A 1 97 ? -7.844 -15.069 -0.118 1.00 91.12 97 THR A C 1
ATOM 812 O O . THR A 1 97 ? -6.668 -14.932 -0.467 1.00 91.12 97 THR A O 1
ATOM 815 N N . ARG A 1 98 ? -8.804 -15.467 -0.960 1.00 91.69 98 ARG A N 1
ATOM 816 C CA . ARG A 1 98 ? -8.573 -15.738 -2.381 1.00 91.69 98 ARG A CA 1
ATOM 817 C C . ARG A 1 98 ? -8.129 -14.481 -3.124 1.00 91.69 98 ARG A C 1
ATOM 819 O O . ARG A 1 98 ? -7.108 -14.515 -3.810 1.00 91.69 98 ARG A O 1
ATOM 826 N N . ALA A 1 99 ? -8.825 -13.365 -2.916 1.00 93.94 99 ALA A N 1
ATOM 827 C CA . ALA A 1 99 ? -8.471 -12.078 -3.500 1.00 93.94 99 ALA A CA 1
ATOM 828 C C . ALA A 1 99 ? -7.067 -11.622 -3.076 1.00 93.94 99 ALA A C 1
ATOM 830 O O . ALA A 1 99 ? -6.291 -11.176 -3.916 1.00 93.94 99 ALA A O 1
ATOM 831 N N . ALA A 1 100 ? -6.689 -11.793 -1.805 1.00 93.25 100 ALA A N 1
ATOM 832 C CA . ALA A 1 100 ? -5.350 -11.446 -1.325 1.00 93.25 100 ALA A CA 1
ATOM 833 C C . ALA A 1 100 ? -4.242 -12.303 -1.971 1.00 93.25 100 ALA A C 1
ATOM 835 O O . ALA A 1 100 ? -3.195 -11.777 -2.354 1.00 93.25 100 ALA A O 1
ATOM 836 N N . MET A 1 101 ? -4.473 -13.610 -2.141 1.00 92.25 101 MET A N 1
ATOM 837 C CA . MET A 1 101 ? -3.544 -14.504 -2.848 1.00 92.25 101 MET A CA 1
ATOM 838 C C . MET A 1 101 ? -3.416 -14.138 -4.332 1.00 92.25 101 MET A C 1
ATOM 840 O O . MET A 1 101 ? -2.306 -14.111 -4.871 1.00 92.25 101 MET A O 1
ATOM 844 N N . ALA A 1 102 ? -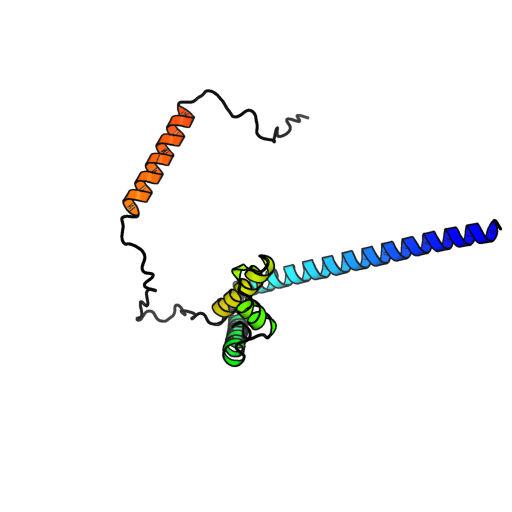4.534 -13.808 -4.983 1.00 93.38 102 ALA A N 1
ATOM 845 C CA . ALA A 1 102 ? -4.550 -13.334 -6.363 1.00 93.38 102 ALA A CA 1
ATOM 846 C C . ALA A 1 102 ? -3.812 -11.994 -6.504 1.00 93.38 102 ALA A C 1
ATOM 848 O O . ALA A 1 102 ? -2.995 -11.830 -7.407 1.00 93.38 102 ALA A O 1
ATOM 849 N N . GLU A 1 103 ? -4.016 -11.060 -5.574 1.00 94.69 103 GLU A N 1
ATOM 850 C CA . GLU A 1 103 ? -3.327 -9.770 -5.552 1.00 94.69 103 GLU A CA 1
ATOM 851 C C . GLU A 1 103 ? -1.811 -9.943 -5.356 1.00 94.69 103 GLU A C 1
ATOM 853 O O . GLU A 1 103 ? -1.008 -9.228 -5.961 1.00 94.69 103 GLU A O 1
ATOM 858 N N . GLN A 1 104 ? -1.392 -10.915 -4.540 1.00 94.06 104 GLN A N 1
ATOM 859 C CA . GLN A 1 104 ? 0.018 -11.253 -4.368 1.00 94.06 104 GLN A CA 1
ATOM 860 C C . GLN A 1 104 ? 0.641 -11.752 -5.684 1.00 94.06 104 GLN A C 1
ATOM 862 O O . GLN A 1 104 ? 1.682 -11.234 -6.092 1.00 94.06 104 GLN A O 1
ATOM 867 N N . LEU A 1 105 ? -0.017 -12.672 -6.397 1.00 94.06 105 LEU A N 1
ATOM 868 C CA . LEU A 1 105 ? 0.441 -13.135 -7.714 1.00 94.06 105 LEU A CA 1
ATOM 869 C C . LEU A 1 105 ? 0.405 -12.028 -8.774 1.00 94.06 105 LEU A C 1
ATOM 871 O O . LEU A 1 105 ? 1.331 -11.914 -9.576 1.00 94.06 105 LEU A O 1
ATOM 875 N N . HIS A 1 106 ? -0.613 -11.170 -8.745 1.00 94.75 106 HIS A N 1
ATOM 876 C CA . HIS A 1 106 ? -0.720 -10.029 -9.646 1.00 94.75 106 HIS A CA 1
ATOM 877 C C . HIS A 1 106 ? 0.467 -9.072 -9.476 1.00 94.75 106 HIS A C 1
ATOM 879 O O . HIS A 1 106 ? 1.109 -8.697 -10.457 1.00 94.75 106 HIS A O 1
ATOM 885 N N . ARG A 1 107 ? 0.843 -8.744 -8.230 1.00 94.06 107 ARG A N 1
ATOM 886 C CA . ARG A 1 107 ? 2.056 -7.954 -7.952 1.00 94.06 107 ARG A CA 1
ATOM 887 C C . ARG A 1 107 ? 3.316 -8.633 -8.475 1.00 94.06 107 ARG A C 1
ATOM 889 O O . ARG A 1 107 ? 4.167 -7.954 -9.045 1.00 94.06 107 ARG A O 1
ATOM 896 N N . HIS A 1 108 ? 3.429 -9.951 -8.304 1.00 95.00 108 HIS A N 1
ATOM 897 C CA . HIS A 1 108 ? 4.558 -10.704 -8.842 1.00 95.00 108 HIS A CA 1
ATOM 898 C C . HIS A 1 108 ? 4.652 -10.547 -10.366 1.00 95.00 108 HIS A C 1
ATOM 900 O O . HIS A 1 108 ? 5.701 -10.143 -10.863 1.00 95.00 108 HIS A O 1
ATOM 906 N N . ALA A 1 109 ? 3.551 -10.775 -11.088 1.00 93.62 109 ALA A N 1
ATOM 907 C CA . ALA A 1 109 ? 3.491 -10.651 -12.545 1.00 93.62 109 ALA A CA 1
ATOM 908 C C . ALA A 1 109 ? 3.826 -9.229 -13.030 1.00 93.62 109 ALA A C 1
ATOM 910 O O . ALA A 1 109 ? 4.611 -9.054 -13.962 1.00 93.62 109 ALA A O 1
ATOM 911 N N . LEU A 1 110 ? 3.306 -8.194 -12.361 1.00 91.88 110 LEU A N 1
ATOM 912 C CA . LEU A 1 110 ? 3.608 -6.796 -12.695 1.00 91.88 110 LEU A CA 1
ATOM 913 C C . LEU A 1 110 ? 5.097 -6.445 -12.557 1.00 91.88 110 LEU A C 1
ATOM 915 O O . LEU A 1 110 ? 5.597 -5.593 -13.301 1.00 91.88 110 LEU A O 1
ATOM 919 N N . LEU A 1 111 ? 5.796 -7.070 -11.604 1.00 91.88 111 LEU A N 1
ATOM 920 C CA . LEU A 1 111 ? 7.221 -6.850 -11.358 1.00 91.88 111 LEU A CA 1
ATOM 921 C C . LEU A 1 111 ? 8.111 -7.712 -12.259 1.00 91.88 111 LEU A C 1
ATOM 923 O O . LEU A 1 111 ? 9.179 -7.256 -12.659 1.00 91.88 111 LEU A O 1
ATOM 927 N N . THR A 1 112 ? 7.709 -8.935 -12.597 1.00 89.75 112 THR A N 1
ATOM 928 C CA . THR A 1 112 ? 8.548 -9.845 -13.392 1.00 89.75 112 THR A CA 1
ATOM 929 C C . THR A 1 112 ? 8.323 -9.763 -14.893 1.00 89.75 112 THR A C 1
ATOM 931 O O . THR A 1 112 ? 9.213 -10.200 -15.625 1.00 89.75 112 THR A O 1
ATOM 934 N N . ARG A 1 113 ? 7.211 -9.170 -15.357 1.00 89.75 113 ARG A N 1
ATOM 935 C CA . ARG A 1 113 ? 6.938 -8.988 -16.790 1.00 89.75 113 ARG A CA 1
ATOM 936 C C . ARG A 1 113 ? 8.110 -8.336 -17.528 1.00 89.75 113 ARG A C 1
ATOM 938 O O . ARG A 1 113 ? 8.745 -7.401 -17.023 1.00 89.75 113 ARG A O 1
ATOM 945 N N . LYS A 1 114 ? 8.373 -8.829 -18.739 1.00 84.56 114 LYS A N 1
ATOM 946 C CA . LYS A 1 114 ? 9.324 -8.235 -19.682 1.00 84.56 114 LYS A CA 1
ATOM 947 C C . LYS A 1 114 ? 8.800 -6.851 -20.092 1.00 84.56 114 LYS A C 1
ATOM 949 O O . LYS A 1 114 ? 7.602 -6.689 -20.305 1.00 84.56 114 LYS A O 1
ATOM 954 N N . ILE A 1 115 ? 9.672 -5.839 -20.117 1.00 80.50 115 ILE A N 1
ATOM 955 C CA . ILE A 1 115 ? 9.362 -4.585 -20.815 1.00 80.50 115 ILE A CA 1
ATOM 956 C C . ILE A 1 115 ? 9.879 -4.768 -22.230 1.00 80.50 115 ILE A C 1
ATOM 958 O O . ILE A 1 115 ? 11.088 -4.898 -22.412 1.00 80.50 115 ILE A O 1
ATOM 962 N N . ASP A 1 116 ? 8.983 -4.709 -23.203 1.00 70.44 116 ASP A N 1
ATOM 963 C CA . ASP A 1 116 ? 9.376 -4.513 -24.589 1.00 70.44 116 ASP A CA 1
ATOM 964 C C . ASP A 1 116 ? 9.681 -3.026 -24.760 1.00 70.44 116 ASP A C 1
ATOM 966 O O . ASP A 1 116 ? 8.799 -2.169 -24.847 1.00 70.44 116 ASP A O 1
ATOM 970 N N . THR A 1 117 ? 10.962 -2.680 -24.677 1.00 60.50 117 THR A N 1
ATOM 971 C CA . THR A 1 117 ? 11.405 -1.327 -24.990 1.00 60.50 117 THR A CA 1
ATOM 972 C C . THR A 1 117 ? 11.251 -1.148 -26.494 1.00 60.50 117 THR A C 1
ATOM 974 O O . THR A 1 117 ? 11.980 -1.776 -27.256 1.00 60.50 117 THR A O 1
ATOM 977 N N . VAL A 1 118 ? 10.314 -0.298 -26.917 1.00 54.94 118 VAL A N 1
ATOM 978 C CA . VAL A 1 118 ? 10.005 0.081 -28.315 1.00 54.94 118 VAL A CA 1
ATOM 979 C C . VAL A 1 118 ? 11.148 0.833 -29.027 1.00 54.94 118 VAL A C 1
ATOM 981 O O . VAL A 1 118 ? 10.941 1.844 -29.690 1.00 54.94 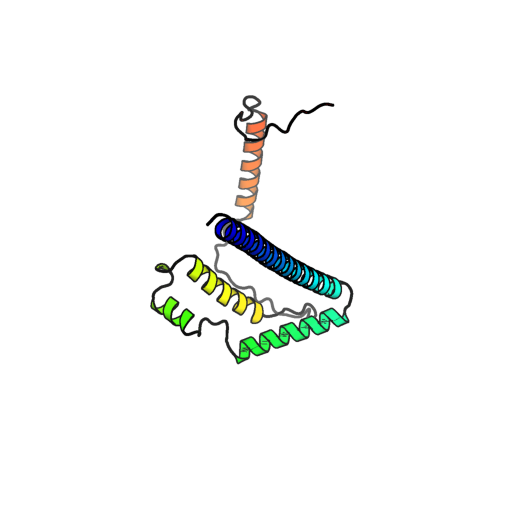118 VAL A O 1
ATOM 984 N N . LYS A 1 119 ? 12.389 0.366 -28.884 1.00 51.59 119 LYS A N 1
ATOM 985 C CA . LYS A 1 119 ? 13.570 0.921 -29.553 1.00 51.59 119 LYS A CA 1
ATOM 986 C C . LYS A 1 119 ? 14.452 -0.132 -30.220 1.00 51.59 119 LYS A C 1
ATOM 988 O O . LYS A 1 119 ? 15.591 0.173 -30.551 1.00 51.59 119 LYS A O 1
ATOM 993 N N . ASP A 1 120 ? 13.918 -1.328 -30.432 1.00 42.09 120 ASP A N 1
ATOM 994 C CA . ASP A 1 120 ? 14.526 -2.309 -31.320 1.00 42.09 120 ASP A CA 1
ATOM 995 C C . ASP A 1 120 ? 13.459 -2.823 -32.286 1.00 42.09 120 ASP A C 1
ATOM 997 O O . ASP A 1 120 ? 12.708 -3.759 -32.015 1.00 42.09 120 ASP A O 1
ATOM 1001 N N . SER A 1 121 ? 13.320 -2.122 -33.409 1.00 48.38 121 SER A N 1
ATOM 1002 C CA . SER A 1 121 ? 12.587 -2.608 -34.572 1.00 48.38 121 SER A CA 1
ATOM 1003 C C . SER A 1 121 ? 13.427 -3.689 -35.253 1.00 48.38 121 SER A C 1
ATOM 1005 O O . SER A 1 121 ? 13.992 -3.463 -36.319 1.00 48.38 121 SER A O 1
ATOM 1007 N N . SER A 1 122 ? 13.572 -4.841 -34.608 1.00 49.66 122 SER A N 1
ATOM 1008 C CA . SER A 1 122 ? 14.200 -6.018 -35.197 1.00 49.66 122 SER A CA 1
ATOM 1009 C C . SER A 1 122 ? 13.910 -7.244 -34.335 1.00 49.66 122 SER A C 1
ATOM 1011 O O . SER A 1 122 ? 14.620 -7.537 -33.383 1.00 49.66 122 SER A O 1
ATOM 1013 N N . SER A 1 123 ? 12.895 -7.999 -34.755 1.00 48.09 123 SER A N 1
ATOM 1014 C CA . SER A 1 123 ? 12.746 -9.431 -34.482 1.00 48.09 123 SER A CA 1
ATOM 1015 C C . SER A 1 123 ? 12.571 -9.859 -33.017 1.00 48.09 123 SER A C 1
ATOM 1017 O O . SER A 1 123 ? 13.525 -10.118 -32.295 1.00 48.09 123 SER A O 1
ATOM 1019 N N . SER A 1 124 ? 11.317 -10.055 -32.609 1.00 41.34 124 SER A N 1
ATOM 1020 C CA . SER A 1 124 ? 10.830 -11.392 -32.239 1.00 41.34 124 SER A CA 1
ATOM 1021 C C . SER A 1 124 ? 9.347 -11.284 -31.906 1.00 41.34 124 SER A C 1
ATOM 1023 O O . SER A 1 124 ? 8.960 -10.838 -30.827 1.00 41.34 124 SER A O 1
ATOM 1025 N N . SER A 1 125 ? 8.524 -11.691 -32.868 1.00 50.59 125 SER A N 1
ATOM 1026 C CA . SER A 1 125 ? 7.168 -12.161 -32.613 1.00 50.59 125 SER A CA 1
ATOM 1027 C C . SER A 1 125 ? 7.271 -13.374 -31.690 1.00 50.59 125 SER A C 1
ATOM 1029 O O . SER A 1 125 ? 7.629 -14.455 -32.147 1.00 50.59 125 SER A O 1
ATOM 1031 N N . ASP A 1 126 ? 7.017 -13.185 -30.400 1.00 46.31 126 ASP A N 1
ATOM 1032 C CA . ASP A 1 126 ? 6.688 -14.290 -29.502 1.00 46.31 126 ASP A CA 1
ATOM 1033 C C . ASP A 1 126 ? 5.227 -14.090 -29.108 1.00 46.31 126 ASP A C 1
ATOM 1035 O O . ASP A 1 126 ? 4.876 -13.492 -28.089 1.00 46.31 126 ASP A O 1
ATOM 1039 N N . SER A 1 127 ? 4.377 -14.463 -30.062 1.00 43.91 127 SER A N 1
ATOM 1040 C CA . SER A 1 127 ? 2.945 -14.586 -29.876 1.00 43.91 127 SER A CA 1
ATOM 1041 C C . SER A 1 127 ? 2.731 -15.657 -28.818 1.00 43.91 127 SER A C 1
ATOM 1043 O O . SER A 1 127 ? 3.104 -16.815 -29.010 1.00 43.91 127 SER A O 1
ATOM 1045 N N . CYS A 1 128 ? 2.160 -15.269 -27.683 1.00 43.12 128 CYS A N 1
ATOM 1046 C CA . CYS A 1 128 ? 1.590 -16.209 -26.741 1.00 43.12 128 CYS A CA 1
ATOM 1047 C C . CYS A 1 128 ? 0.529 -17.002 -27.511 1.00 43.12 128 CYS A C 1
ATOM 1049 O O . CYS A 1 128 ? -0.561 -16.490 -27.754 1.00 43.12 128 CYS A O 1
ATOM 1051 N N . SER A 1 129 ? 0.877 -18.214 -27.937 1.00 45.53 129 SER A N 1
ATOM 1052 C CA . SER A 1 129 ? -0.071 -19.192 -28.456 1.00 45.53 129 SER A CA 1
ATOM 1053 C C . SER A 1 129 ? -0.976 -19.607 -27.299 1.00 45.53 129 SER A C 1
ATOM 1055 O O . SER A 1 129 ? -0.706 -20.581 -26.599 1.00 45.53 129 SER A O 1
ATOM 1057 N N . ASP A 1 130 ? -1.997 -18.793 -27.048 1.00 42.53 130 ASP A N 1
ATOM 1058 C CA . ASP A 1 130 ? -3.190 -19.212 -26.335 1.00 42.53 130 ASP A CA 1
ATOM 1059 C C . ASP A 1 130 ? -4.010 -20.026 -27.333 1.00 42.53 130 ASP A C 1
ATOM 1061 O O . ASP A 1 130 ? -4.476 -19.524 -28.354 1.00 42.53 130 ASP A O 1
ATOM 1065 N N . ASP A 1 131 ? -4.059 -21.321 -27.067 1.00 50.03 131 ASP A N 1
ATOM 1066 C CA . ASP A 1 131 ? -4.844 -22.315 -27.776 1.00 50.03 131 ASP A CA 1
ATOM 1067 C C . ASP A 1 131 ? -6.329 -21.986 -27.542 1.00 50.03 131 ASP A C 1
ATOM 1069 O O . ASP A 1 131 ? -6.908 -22.354 -26.520 1.00 50.03 131 ASP A O 1
ATOM 1073 N N . ASN A 1 132 ? -6.921 -21.189 -28.434 1.00 46.53 132 ASN A N 1
ATOM 1074 C CA . ASN A 1 132 ? -8.353 -20.907 -28.460 1.00 46.53 132 ASN A CA 1
ATOM 1075 C C . ASN A 1 132 ? -8.830 -20.760 -29.910 1.00 46.53 132 ASN A C 1
ATOM 1077 O O . ASN A 1 132 ? -8.808 -19.677 -30.486 1.00 46.53 132 ASN A O 1
ATOM 1081 N N . ASP A 1 133 ? -9.253 -21.900 -30.456 1.00 47.75 133 ASP A N 1
ATOM 1082 C CA . ASP A 1 133 ? -10.410 -22.062 -31.342 1.00 47.75 133 ASP A CA 1
ATOM 1083 C C . ASP A 1 133 ? -10.580 -20.977 -32.425 1.00 47.75 133 ASP A C 1
ATOM 1085 O O . ASP A 1 133 ? -11.338 -20.010 -32.303 1.00 47.75 133 ASP A O 1
ATOM 1089 N N . GLU A 1 134 ? -9.855 -21.186 -33.522 1.00 49.62 134 GLU A N 1
ATOM 1090 C CA . GLU A 1 134 ? -10.012 -20.527 -34.817 1.00 49.62 134 GLU A CA 1
ATOM 1091 C C . GLU A 1 134 ? -11.413 -20.839 -35.391 1.00 49.62 134 GLU A C 1
ATOM 1093 O O . GLU A 1 134 ? -11.600 -21.748 -36.200 1.00 49.62 134 GLU A O 1
ATOM 1098 N N . GLY A 1 135 ? -12.423 -20.093 -34.938 1.00 47.38 135 GLY A N 1
ATOM 1099 C CA . GLY A 1 135 ? -13.816 -20.234 -35.360 1.00 47.38 135 GLY A CA 1
ATOM 1100 C C . GLY A 1 135 ? -14.527 -18.887 -35.501 1.00 47.38 135 GLY A C 1
ATOM 1101 O O . GLY A 1 135 ? -15.253 -18.465 -34.609 1.00 47.38 135 GLY A O 1
ATOM 1102 N N . SER A 1 136 ? -14.320 -18.222 -36.642 1.00 55.62 136 SER A N 1
ATOM 1103 C CA . SER A 1 136 ? -15.150 -17.143 -37.214 1.00 55.62 136 SER A CA 1
ATOM 1104 C C . SER A 1 136 ? -15.692 -16.070 -36.244 1.00 55.62 136 SER A C 1
ATOM 1106 O O . SER A 1 136 ? -16.877 -16.011 -35.903 1.00 55.62 136 SER A O 1
ATOM 1108 N N . ASN A 1 137 ? -14.826 -15.143 -35.825 1.00 57.44 137 ASN A N 1
ATOM 1109 C CA . ASN A 1 137 ? -15.246 -13.968 -35.047 1.00 57.44 137 ASN A CA 1
ATOM 1110 C C . ASN A 1 137 ? -15.973 -12.900 -35.894 1.00 57.44 137 ASN A C 1
ATOM 1112 O O . ASN A 1 137 ? -16.739 -12.102 -35.349 1.00 57.44 137 ASN A O 1
ATOM 1116 N N . GLU A 1 138 ? -15.782 -12.892 -37.215 1.00 59.81 138 GLU A N 1
ATOM 1117 C CA . GLU A 1 138 ? -16.433 -11.939 -38.127 1.00 59.81 138 GLU A CA 1
ATOM 1118 C C . GLU A 1 138 ? -17.923 -12.263 -38.334 1.00 59.81 138 GLU A C 1
ATOM 1120 O O . GLU A 1 138 ? -18.762 -11.352 -38.324 1.00 59.81 138 GLU A O 1
ATOM 1125 N N . ASP A 1 139 ? -18.288 -13.549 -38.386 1.00 60.56 139 ASP A N 1
ATOM 1126 C CA . ASP A 1 139 ? -19.693 -13.980 -38.444 1.00 60.56 139 ASP A CA 1
ATOM 1127 C C . ASP A 1 139 ? -20.428 -13.670 -37.135 1.00 60.56 139 ASP A C 1
ATOM 1129 O O . ASP A 1 139 ? -21.560 -13.192 -37.135 1.00 60.56 139 ASP A O 1
ATOM 1133 N N . ARG A 1 140 ? -19.770 -13.856 -35.985 1.00 67.75 140 ARG A N 1
ATOM 1134 C CA . ARG A 1 140 ? -20.387 -13.562 -34.685 1.00 67.75 140 ARG A CA 1
ATOM 1135 C C . ARG A 1 140 ? -20.581 -12.059 -34.470 1.00 67.75 140 ARG A C 1
ATOM 1137 O O . ARG A 1 140 ? -21.596 -11.644 -33.913 1.00 67.75 140 ARG A O 1
ATOM 1144 N N . ALA A 1 141 ? -19.634 -11.230 -34.912 1.00 73.19 141 ALA A N 1
ATOM 1145 C CA . ALA A 1 141 ? -19.735 -9.775 -34.816 1.00 73.19 141 ALA A CA 1
ATOM 1146 C C . ALA A 1 141 ? -20.849 -9.212 -35.713 1.00 73.19 141 ALA A C 1
ATOM 1148 O O . ALA A 1 141 ? -21.624 -8.357 -35.274 1.00 73.19 141 ALA A O 1
ATOM 1149 N N . SER A 1 142 ? -20.969 -9.718 -36.943 1.00 76.81 142 SER A N 1
ATOM 1150 C CA . SER A 1 142 ? -22.045 -9.339 -37.864 1.00 76.81 142 SER A CA 1
ATOM 1151 C C . SER A 1 142 ? -23.417 -9.822 -37.377 1.00 76.81 142 SER A C 1
ATOM 1153 O O . SER A 1 142 ? -24.384 -9.060 -37.433 1.00 76.81 142 SER A O 1
ATOM 1155 N N . GLU A 1 143 ? -23.499 -11.014 -36.779 1.00 80.19 143 GLU A N 1
ATOM 1156 C CA . GLU A 1 143 ? -24.728 -11.532 -36.173 1.00 80.19 143 GLU A CA 1
ATOM 1157 C C . GLU A 1 143 ? -25.149 -10.729 -34.925 1.00 80.19 143 GLU A C 1
ATOM 1159 O O . GLU A 1 143 ? -26.330 -10.437 -34.736 1.00 80.19 143 GLU A O 1
ATOM 1164 N N . LEU A 1 144 ? -24.200 -10.307 -34.079 1.00 83.50 144 LEU A N 1
ATOM 1165 C CA . LEU A 1 144 ? -24.472 -9.428 -32.934 1.00 83.50 144 LEU A CA 1
ATOM 1166 C C . LEU A 1 144 ? -24.942 -8.036 -33.376 1.00 83.50 144 LEU A C 1
ATOM 1168 O O . LEU A 1 144 ? -25.855 -7.479 -32.764 1.00 83.50 144 LEU A O 1
ATOM 1172 N N . LEU A 1 145 ? -24.357 -7.494 -34.448 1.00 85.50 145 LEU A N 1
ATOM 1173 C CA . LEU A 1 145 ? -24.776 -6.224 -35.037 1.00 85.50 145 LEU A CA 1
ATOM 1174 C C . LEU A 1 145 ? -26.184 -6.327 -35.649 1.00 85.50 145 LEU A C 1
ATOM 1176 O O . LEU A 1 145 ? -26.983 -5.410 -35.475 1.00 85.50 145 LEU A O 1
ATOM 1180 N N . GLY A 1 146 ? -26.507 -7.441 -36.316 1.00 88.75 146 GLY A N 1
ATOM 1181 C CA . GLY A 1 146 ? -27.853 -7.740 -36.820 1.00 88.75 146 GLY A CA 1
ATOM 1182 C C . GLY A 1 146 ? -28.875 -7.832 -35.686 1.00 88.75 146 GLY A C 1
ATOM 1183 O O . GLY A 1 146 ? -29.845 -7.083 -35.665 1.00 88.75 146 GLY A O 1
ATOM 1184 N N . LYS A 1 147 ? -28.572 -8.623 -34.649 1.00 88.69 147 LYS A N 1
ATOM 1185 C CA . LYS A 1 147 ? -29.402 -8.747 -33.437 1.00 88.69 147 LYS A CA 1
ATOM 1186 C C . LYS A 1 147 ? -29.608 -7.409 -32.719 1.00 88.69 147 LYS A C 1
ATOM 1188 O O . LYS A 1 147 ? -30.651 -7.210 -32.102 1.00 88.69 147 LYS A O 1
ATOM 1193 N N . ALA A 1 148 ? -28.623 -6.510 -32.739 1.00 88.81 148 ALA A N 1
ATOM 1194 C CA . ALA A 1 148 ? -28.755 -5.171 -32.168 1.00 88.81 148 ALA A CA 1
ATOM 1195 C C . ALA A 1 148 ? -29.684 -4.288 -33.012 1.00 88.81 148 ALA A C 1
ATOM 1197 O O . ALA A 1 148 ? -30.568 -3.647 -32.449 1.00 88.81 148 ALA A O 1
ATOM 1198 N N . LYS A 1 149 ? -29.527 -4.313 -34.342 1.00 90.31 149 LYS A N 1
ATOM 1199 C CA . LYS A 1 149 ? -30.392 -3.586 -35.282 1.00 90.31 149 LYS A CA 1
ATOM 1200 C C . LYS A 1 149 ? -31.846 -4.040 -35.174 1.00 90.31 149 LYS A C 1
ATOM 1202 O O . LYS A 1 149 ? -32.716 -3.192 -35.007 1.00 90.31 149 LYS A O 1
ATOM 1207 N N . ASP A 1 150 ? -32.101 -5.345 -35.149 1.00 87.62 150 ASP A N 1
ATOM 1208 C CA . ASP A 1 150 ? -33.458 -5.896 -35.051 1.00 87.62 150 ASP A CA 1
ATOM 1209 C C . ASP A 1 150 ? -34.134 -5.528 -33.726 1.00 87.62 150 ASP A C 1
ATOM 1211 O O . ASP A 1 150 ? -35.305 -5.165 -33.700 1.00 87.62 150 ASP A O 1
ATOM 1215 N N . LYS A 1 151 ? -33.390 -5.546 -32.610 1.00 85.44 151 LYS A N 1
ATOM 1216 C CA . LYS A 1 151 ? -33.906 -5.095 -31.307 1.00 85.44 151 LYS A CA 1
ATOM 1217 C C . LYS A 1 151 ? -34.231 -3.608 -31.304 1.00 85.44 151 LYS A C 1
ATOM 1219 O O . LYS A 1 151 ? -35.250 -3.226 -30.746 1.00 85.44 151 LYS A O 1
ATOM 1224 N N . THR A 1 152 ? -33.384 -2.771 -31.904 1.00 79.94 152 THR A N 1
ATOM 1225 C CA . THR A 1 152 ? -33.661 -1.331 -31.997 1.00 79.94 152 THR A CA 1
ATOM 1226 C C . THR A 1 152 ? -34.839 -1.031 -32.910 1.00 79.94 152 THR A C 1
ATOM 1228 O O . THR A 1 152 ? -35.612 -0.140 -32.592 1.00 79.94 152 THR A O 1
ATOM 1231 N N . LEU A 1 153 ? -35.000 -1.785 -34.001 1.00 84.69 153 LEU A N 1
ATOM 1232 C CA . LEU A 1 153 ? -36.123 -1.648 -34.926 1.00 84.69 153 LEU A CA 1
ATOM 1233 C C . LEU A 1 153 ? -37.423 -2.073 -34.238 1.00 84.69 153 LEU A C 1
ATOM 1235 O O . LEU A 1 153 ? -38.400 -1.345 -34.292 1.00 84.69 153 LEU A O 1
ATOM 1239 N N . LYS A 1 154 ? -37.385 -3.165 -33.470 1.00 80.81 154 LYS A N 1
ATOM 1240 C CA . LYS A 1 154 ? -38.515 -3.625 -32.662 1.00 80.81 154 LYS A CA 1
ATOM 1241 C C . LYS A 1 154 ? -38.917 -2.633 -31.567 1.00 80.81 154 LYS A C 1
ATOM 1243 O O . LYS A 1 154 ? -40.093 -2.393 -31.383 1.00 80.81 154 LYS A O 1
ATOM 1248 N N . VAL A 1 155 ? -37.954 -1.993 -30.902 1.00 76.81 155 VAL A N 1
ATOM 1249 C CA . VAL A 1 155 ? -38.224 -0.910 -29.932 1.00 76.81 155 VAL A CA 1
ATOM 1250 C C . VAL A 1 155 ? -38.765 0.359 -30.607 1.00 76.81 155 VAL A C 1
ATOM 1252 O O . VAL A 1 155 ? -39.426 1.149 -29.948 1.00 76.81 155 VAL A O 1
ATOM 1255 N N . LEU A 1 156 ? -38.472 0.572 -31.894 1.00 68.44 156 LEU A N 1
ATOM 1256 C CA . LEU A 1 156 ? -39.020 1.684 -32.677 1.00 68.44 156 LEU A CA 1
ATOM 1257 C C . LEU A 1 156 ? -40.408 1.373 -33.266 1.00 68.44 156 LEU A C 1
ATOM 1259 O O . LEU A 1 156 ? -41.177 2.292 -33.506 1.00 68.44 156 LEU A O 1
ATOM 1263 N N . GLU A 1 157 ? -40.697 0.104 -33.567 1.00 68.50 157 GLU A N 1
ATOM 1264 C CA . GLU A 1 157 ? -42.011 -0.369 -34.030 1.00 68.50 157 GLU A CA 1
ATOM 1265 C C . GLU A 1 157 ? -42.996 -0.530 -32.865 1.00 68.50 157 GLU A C 1
ATOM 1267 O O . GLU A 1 157 ? -44.186 -0.263 -33.025 1.00 68.50 157 GLU A O 1
ATOM 1272 N N . ASP A 1 158 ? -42.496 -0.905 -31.686 1.00 57.09 158 ASP A N 1
ATOM 1273 C CA . ASP A 1 158 ? -43.235 -0.937 -30.427 1.00 57.09 158 ASP A CA 1
ATOM 1274 C C . ASP A 1 158 ? -43.288 0.489 -29.820 1.00 57.09 158 ASP A C 1
ATOM 1276 O O . ASP A 1 158 ? -42.778 0.745 -28.731 1.00 57.09 158 ASP A O 1
ATOM 1280 N N . ASP A 1 159 ? -43.915 1.440 -30.524 1.00 54.53 159 ASP A N 1
ATOM 1281 C CA . ASP A 1 159 ? -44.203 2.816 -30.057 1.00 54.53 159 ASP A CA 1
ATOM 1282 C C . ASP A 1 159 ? -45.291 2.871 -28.949 1.00 54.53 159 ASP A C 1
ATOM 1284 O O . ASP A 1 159 ? -45.927 3.896 -28.706 1.00 54.53 159 ASP A O 1
ATOM 1288 N N . GLU A 1 160 ? -45.501 1.777 -28.220 1.00 53.66 160 GLU A N 1
ATOM 1289 C CA . GLU A 1 160 ? -46.433 1.685 -27.099 1.00 53.66 160 GLU A CA 1
ATOM 1290 C C . GLU A 1 160 ? -45.704 1.015 -25.923 1.00 53.66 160 GLU A C 1
ATOM 1292 O O . GLU A 1 160 ? -45.250 -0.120 -26.021 1.00 53.66 160 GLU A O 1
ATOM 1297 N N . GLU A 1 161 ? -45.639 1.724 -24.792 1.00 56.56 161 GLU A N 1
ATOM 1298 C CA . GLU A 1 161 ? -45.138 1.282 -23.475 1.00 56.56 161 GLU A CA 1
ATOM 1299 C C . GLU A 1 161 ? -43.669 1.600 -23.130 1.00 56.56 161 GLU A C 1
ATOM 1301 O O . GLU A 1 161 ? -42.806 0.744 -22.923 1.00 56.56 161 GLU A O 1
ATOM 1306 N N . LEU A 1 162 ? -43.422 2.891 -22.873 1.00 55.72 162 LEU A N 1
ATOM 1307 C CA . LEU A 1 162 ? -42.361 3.315 -21.956 1.00 55.72 162 LEU A CA 1
ATOM 1308 C C . LEU A 1 162 ? -42.515 2.592 -20.596 1.00 55.72 162 LEU A C 1
ATOM 1310 O O . LEU A 1 162 ? -43.603 2.620 -20.010 1.00 55.72 162 LEU A O 1
ATOM 1314 N N . PRO A 1 163 ? -41.447 2.002 -20.023 1.00 54.00 163 PRO A N 1
ATOM 1315 C CA . PRO A 1 163 ? -41.530 1.348 -18.724 1.00 54.00 163 PRO A CA 1
ATOM 1316 C C . PRO A 1 163 ? -41.771 2.381 -17.612 1.00 54.00 163 PRO A C 1
ATOM 1318 O O . PRO A 1 163 ? -40.860 3.083 -17.174 1.00 54.00 163 PRO A O 1
ATOM 1321 N N . ASN A 1 164 ? -43.001 2.418 -17.097 1.00 49.91 164 ASN A N 1
ATOM 1322 C CA . ASN A 1 164 ? -43.461 3.268 -15.987 1.00 49.91 164 ASN A CA 1
ATOM 1323 C C . ASN A 1 164 ? -42.883 2.899 -14.601 1.00 49.91 164 ASN A C 1
ATOM 1325 O O . ASN A 1 164 ? -43.445 3.250 -13.563 1.00 49.91 164 ASN A O 1
ATOM 1329 N N . SER A 1 165 ? -41.748 2.203 -14.535 1.00 56.41 165 SER A N 1
ATOM 1330 C CA . SER A 1 165 ? -41.110 1.849 -13.265 1.00 56.41 165 SER A CA 1
ATOM 1331 C C . SER A 1 165 ? -39.589 1.932 -13.356 1.00 56.41 165 SER A C 1
ATOM 1333 O O . SER A 1 165 ? -38.883 0.928 -13.431 1.00 56.41 165 SER A O 1
ATOM 1335 N N . GLY A 1 166 ? -39.088 3.165 -13.322 1.00 43.31 166 GLY A N 1
ATOM 1336 C CA . GLY A 1 166 ? -37.685 3.503 -13.114 1.00 43.31 166 GLY A CA 1
ATOM 1337 C C . GLY A 1 166 ? -37.603 4.707 -12.182 1.00 43.31 166 GLY A C 1
ATOM 1338 O O . GLY A 1 166 ? -38.149 5.765 -12.472 1.00 43.31 166 GLY A O 1
ATOM 1339 N N . LEU A 1 167 ? -36.968 4.512 -11.029 1.00 52.97 167 LEU A N 1
ATOM 1340 C CA . LEU A 1 167 ? -36.852 5.424 -9.889 1.00 52.97 167 LEU A CA 1
ATOM 1341 C C . LEU A 1 167 ? -36.086 6.720 -10.221 1.00 52.97 167 LEU A C 1
ATOM 1343 O O . LEU A 1 167 ? -35.033 6.923 -9.648 1.00 52.97 167 LEU A O 1
ATOM 1347 N N . PHE A 1 168 ? -36.571 7.595 -11.105 1.00 44.19 168 PHE A N 1
ATOM 1348 C CA . PHE A 1 168 ? -36.099 8.984 -11.225 1.00 44.19 168 PHE A CA 1
ATOM 1349 C C . PHE A 1 168 ? -37.144 9.873 -11.927 1.00 44.19 168 PHE A C 1
ATOM 1351 O O . PHE A 1 168 ? -37.025 10.114 -13.128 1.00 44.19 168 PHE A O 1
ATOM 1358 N N . PRO A 1 169 ? -38.128 10.457 -11.215 1.00 47.72 169 PRO A N 1
ATOM 1359 C CA . PRO A 1 169 ? -38.743 11.680 -11.695 1.00 47.72 169 PRO A CA 1
ATOM 1360 C C . PRO A 1 169 ? -37.766 12.806 -11.348 1.00 47.72 169 PRO A C 1
ATOM 1362 O O . PRO A 1 169 ? -37.730 13.315 -10.226 1.00 47.72 169 PRO A O 1
ATOM 1365 N N . PHE A 1 170 ? -36.885 13.130 -12.294 1.00 42.19 170 PHE A N 1
ATOM 1366 C CA . PHE A 1 170 ? -36.067 14.332 -12.220 1.00 42.19 170 PHE A CA 1
ATOM 1367 C C . PHE A 1 170 ? -37.017 15.524 -12.066 1.00 42.19 170 PHE A C 1
ATOM 1369 O O . PHE A 1 170 ? -37.901 15.741 -12.893 1.00 42.19 170 PHE A O 1
ATOM 1376 N N . MET A 1 171 ? -36.885 16.214 -10.937 1.00 41.00 171 MET A N 1
ATOM 1377 C CA . MET A 1 171 ? -37.776 17.274 -10.495 1.00 41.00 171 MET A CA 1
ATOM 1378 C C . MET A 1 171 ? -37.932 18.353 -11.572 1.00 41.00 171 MET A C 1
ATOM 1380 O O . MET A 1 171 ? -37.026 19.149 -11.806 1.00 41.00 171 MET A O 1
ATOM 1384 N N . LEU A 1 172 ? -39.124 18.413 -12.167 1.00 44.25 172 LEU A N 1
ATOM 1385 C CA . LEU A 1 172 ? -39.706 19.656 -12.656 1.00 44.25 172 LEU A CA 1
ATOM 1386 C C . LEU A 1 172 ? -39.877 20.583 -11.446 1.00 44.25 172 LEU A C 1
ATOM 1388 O O . LEU A 1 172 ? -40.833 20.457 -10.685 1.00 44.25 172 LEU A O 1
ATOM 1392 N N . PHE A 1 173 ? -38.932 21.498 -11.252 1.00 38.72 173 PHE A N 1
ATOM 1393 C CA . PHE A 1 173 ? -39.150 22.694 -10.448 1.00 38.72 173 PHE A CA 1
ATOM 1394 C C . PHE A 1 173 ? -38.881 23.899 -11.342 1.00 38.72 173 PHE A C 1
ATOM 1396 O O . PHE A 1 173 ? -37.736 24.294 -11.551 1.00 38.72 173 PHE A O 1
ATOM 1403 N N . SER A 1 174 ? -39.955 24.438 -11.921 1.00 42.66 174 SER A N 1
ATOM 1404 C CA . SER A 1 174 ? -39.952 25.804 -12.423 1.00 42.66 174 SER A CA 1
ATOM 1405 C C . SER A 1 174 ? -40.047 26.749 -11.230 1.00 42.66 174 SER A C 1
ATOM 1407 O O . SER A 1 174 ? -41.036 26.681 -10.496 1.00 42.66 174 SER A O 1
ATOM 1409 N N . VAL A 1 175 ? -39.068 27.636 -11.083 1.00 43.69 175 VAL A N 1
ATOM 1410 C CA . VAL A 1 175 ? -39.238 29.019 -10.610 1.00 43.69 175 VAL A CA 1
ATOM 1411 C C . VAL A 1 175 ? -38.282 29.882 -11.417 1.00 43.69 175 VAL A C 1
ATOM 1413 O O . VAL A 1 175 ? -37.103 29.477 -11.528 1.00 43.69 175 VAL A O 1
#

Foldseek 3Di:
DVVVVVVVVVVVVVVVVVVVVV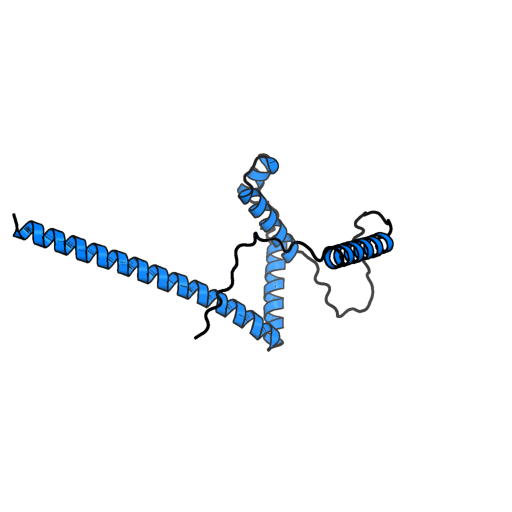VVVVVVVVVVVVVVVVVVVVVLVVCCVVDPVSVVVVVVVLLVVLVVCVVVVQLVLPDPVSVVCVVVPVVVDDPVVNVVNVVSVVVSCVSPDDDPDPPDPDDDPPPPPPPDDPDDPPVVVVVVVVVVVVVVVVVVVCPDDDDPDDPDPPDPDDD

Secondary structure (DSSP, 8-state):
-HHHHHHHHHHHHHHHHHHHHHHHHHHHHHHHHHHHHHHHHHHHHHHHHH-HHHHHHHHHHHHHHHHHHHHH-TTSS-SHHHHHHHHT-GGGS-HHHHHHHHHHHHHHHHHHSPP--TT--S--------------HHHHHHHHHHHHHHHHHHHHH--S---S--S--------

Radius of gyration: 30.33 Å; chains: 1; bounding box: 63×56×86 Å

Sequence (175 aa):
MKQRDHVTQMRSLLFRHVMKQKRIKKIKSKTYHRLKNKDKLKVESAEMLMDPEAAKEQARKQEFKRAEERMTLKHKNKSKWARRILEGGLNAQDEGTRAAMAEQLHRHALLTRKIDTVKDSSSSSDSCSDDNDEGSNEDRASELLGKAKDKTLKVLEDDEELPNSGLFPFMLFSV

InterPro domains:
  IPR006709 Small-subunit processome, Utp14 [PTHR14150] (2-171)